Protein AF-A0A8T1C5G7-F1 (afdb_monomer_lite)

Structure (mmCIF, N/CA/C/O backbone):
data_AF-A0A8T1C5G7-F1
#
_entry.id   AF-A0A8T1C5G7-F1
#
loop_
_atom_site.group_PDB
_atom_site.id
_atom_site.type_symbol
_atom_site.label_atom_id
_atom_site.label_alt_id
_atom_site.label_comp_id
_atom_site.label_asym_id
_atom_site.label_entity_id
_atom_site.label_seq_id
_atom_site.pdbx_PDB_ins_code
_atom_site.Cartn_x
_atom_site.Cartn_y
_atom_site.Cartn_z
_atom_site.occupancy
_atom_site.B_iso_or_equiv
_atom_site.auth_seq_id
_atom_site.auth_comp_id
_atom_site.auth_asym_id
_atom_site.auth_atom_id
_atom_site.pdbx_PDB_model_num
ATOM 1 N N . MET A 1 1 ? -38.958 5.835 19.592 1.00 33.19 1 MET A N 1
ATOM 2 C CA . MET A 1 1 ? -38.028 5.101 20.479 1.00 33.19 1 MET A CA 1
ATOM 3 C C . MET A 1 1 ? -36.846 4.658 19.629 1.00 33.19 1 MET A C 1
ATOM 5 O O . MET A 1 1 ? -37.070 3.927 18.679 1.00 33.19 1 MET A O 1
ATOM 9 N N . LYS A 1 2 ? -35.632 5.183 19.847 1.00 37.47 2 LYS A N 1
ATOM 10 C CA . LYS A 1 2 ? -34.454 4.750 19.075 1.00 37.47 2 LYS A CA 1
ATOM 11 C C . LYS A 1 2 ? -33.848 3.539 19.774 1.00 37.47 2 LYS A C 1
ATOM 13 O O . LYS A 1 2 ? -33.311 3.674 20.871 1.00 37.47 2 LYS A O 1
ATOM 18 N N . GLU A 1 3 ? -33.999 2.379 19.153 1.00 37.53 3 GLU A N 1
ATOM 19 C CA . GLU A 1 3 ? -33.389 1.130 19.592 1.00 37.53 3 GLU A CA 1
ATOM 20 C C . GLU A 1 3 ? -31.866 1.310 19.680 1.00 37.53 3 GLU A C 1
ATOM 22 O O . GLU A 1 3 ? -31.221 1.815 18.754 1.00 37.53 3 GLU A O 1
ATOM 27 N N . ARG A 1 4 ? -31.284 0.973 20.836 1.00 48.72 4 ARG A N 1
ATOM 28 C CA . ARG A 1 4 ? -29.832 1.007 21.019 1.00 48.72 4 ARG A CA 1
ATOM 29 C C . ARG A 1 4 ? -29.262 -0.206 20.305 1.00 48.72 4 ARG A C 1
ATOM 31 O O . ARG A 1 4 ? -29.322 -1.306 20.837 1.00 48.72 4 ARG A O 1
ATOM 38 N N . VAL A 1 5 ? -28.685 0.013 19.125 1.00 45.19 5 VAL A N 1
ATOM 39 C CA . VAL A 1 5 ? -27.825 -0.970 18.454 1.00 45.19 5 VAL A CA 1
ATOM 40 C C . VAL A 1 5 ? -26.852 -1.540 19.490 1.00 45.19 5 VAL A C 1
ATOM 42 O O . VAL A 1 5 ? -26.030 -0.799 20.040 1.00 45.19 5 VAL A O 1
ATOM 45 N N . SER A 1 6 ? -26.970 -2.838 19.774 1.00 52.84 6 SER A N 1
ATOM 46 C CA . SER A 1 6 ? -26.134 -3.568 20.724 1.00 52.84 6 SER A CA 1
ATOM 47 C C . SER A 1 6 ? -24.713 -3.675 20.175 1.00 52.84 6 SER A C 1
ATOM 49 O O . SER A 1 6 ? -24.333 -4.642 19.517 1.00 52.84 6 SER A O 1
ATOM 51 N N . ARG A 1 7 ? -23.918 -2.630 20.401 1.00 58.03 7 ARG A N 1
ATOM 52 C CA . ARG A 1 7 ? -22.477 -2.655 20.147 1.00 58.03 7 ARG A CA 1
ATOM 53 C C . ARG A 1 7 ? -21.821 -3.484 21.244 1.00 58.03 7 ARG A C 1
ATOM 55 O O . ARG A 1 7 ? -22.152 -3.301 22.413 1.00 58.03 7 ARG A O 1
ATOM 62 N N . GLN A 1 8 ? -20.878 -4.346 20.867 1.00 60.59 8 GLN A N 1
ATOM 63 C CA . GLN A 1 8 ? -20.140 -5.174 21.819 1.00 60.59 8 GLN A CA 1
ATOM 64 C C . GLN A 1 8 ? -19.557 -4.329 22.976 1.00 60.59 8 GLN A C 1
ATOM 66 O O . GLN A 1 8 ? -19.162 -3.168 22.757 1.00 60.59 8 GLN A O 1
ATOM 71 N N . PRO A 1 9 ? -19.536 -4.876 24.207 1.00 62.06 9 PRO A N 1
ATOM 72 C CA . PRO A 1 9 ? -18.956 -4.201 25.359 1.00 62.06 9 PRO A CA 1
ATOM 73 C C . PRO A 1 9 ? -17.463 -3.908 25.120 1.00 62.06 9 PRO A C 1
ATOM 75 O O . PRO A 1 9 ? -16.814 -4.613 24.343 1.00 62.06 9 PRO A O 1
ATOM 78 N N . PRO A 1 10 ? -16.902 -2.852 25.739 1.00 67.19 10 PRO A N 1
ATOM 79 C CA . PRO A 1 10 ? -15.480 -2.544 25.607 1.00 67.19 10 PRO A CA 1
ATOM 80 C C . PRO A 1 10 ? -14.621 -3.745 26.025 1.00 67.19 10 PRO A C 1
ATOM 82 O O . PRO A 1 10 ? -14.834 -4.285 27.110 1.00 67.19 10 PRO A O 1
ATOM 85 N N . ARG A 1 11 ? -13.645 -4.136 25.192 1.00 63.62 11 ARG A N 1
ATOM 86 C CA . ARG A 1 11 ? -12.727 -5.255 25.486 1.00 63.62 11 ARG A CA 1
ATOM 87 C C . ARG A 1 11 ? -11.925 -5.032 26.774 1.00 63.62 11 ARG A C 1
ATOM 89 O O . ARG A 1 11 ? -11.707 -5.980 27.514 1.00 63.62 11 ARG A O 1
ATOM 96 N N . ASP A 1 12 ? -11.582 -3.778 27.068 1.00 69.69 12 ASP A N 1
ATOM 97 C CA . ASP A 1 12 ? -10.750 -3.385 28.218 1.00 69.69 12 ASP A CA 1
ATOM 98 C C . ASP A 1 12 ? -11.567 -2.921 29.443 1.00 69.69 12 ASP A C 1
ATOM 100 O O . ASP A 1 12 ? -11.034 -2.312 30.376 1.00 69.69 12 ASP A O 1
ATOM 104 N N . GLY A 1 13 ? -12.882 -3.168 29.430 1.00 70.06 13 GLY A N 1
ATOM 105 C CA . GLY A 1 13 ? -13.799 -2.742 30.483 1.00 70.06 13 GLY A CA 1
ATOM 106 C C . GLY A 1 13 ? -14.150 -1.247 30.463 1.00 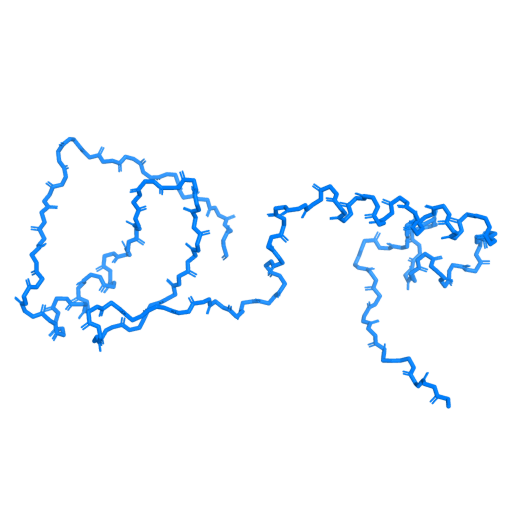70.06 13 GLY A C 1
ATOM 107 O O . GLY A 1 13 ? -13.625 -0.431 29.700 1.00 70.06 13 GLY A O 1
ATOM 108 N N . GLY A 1 14 ? -15.117 -0.877 31.298 1.00 71.94 14 GLY A N 1
ATOM 109 C CA . GLY A 1 14 ? -15.656 0.470 31.417 1.00 71.94 14 GLY A CA 1
ATOM 110 C C . GLY A 1 14 ? -14.648 1.445 32.007 1.00 71.94 14 GLY A C 1
ATOM 111 O O . GLY A 1 14 ? -13.940 1.135 32.959 1.00 71.94 14 GLY A O 1
ATOM 112 N N . PHE A 1 15 ? -14.616 2.666 31.476 1.00 73.06 15 PHE A N 1
ATOM 113 C CA . PHE A 1 15 ? -13.637 3.683 31.872 1.00 73.06 15 PHE A CA 1
ATOM 114 C C . PHE A 1 15 ? -13.674 4.037 33.372 1.00 73.06 15 PHE A C 1
ATOM 116 O O . PHE A 1 15 ? -12.654 4.439 33.914 1.00 73.06 15 PHE A O 1
ATOM 123 N N . VAL A 1 16 ? -14.825 3.862 34.037 1.00 78.62 16 VAL A N 1
ATOM 124 C CA . VAL A 1 16 ? -15.019 4.265 35.441 1.00 78.62 16 VAL A CA 1
ATOM 125 C C . VAL A 1 16 ? -14.688 3.145 36.431 1.00 78.62 16 VAL A C 1
ATOM 127 O O . VAL A 1 16 ? -13.934 3.370 37.367 1.00 78.62 16 VAL A O 1
ATOM 130 N N . CYS A 1 17 ? -15.221 1.935 36.240 1.00 80.94 17 CYS A N 1
ATOM 131 C CA . CYS A 1 17 ? -15.069 0.833 37.205 1.00 80.94 17 CYS A CA 1
ATOM 132 C C . CYS A 1 17 ? -14.508 -0.462 36.598 1.00 80.94 17 CYS A C 1
ATOM 134 O O . CYS A 1 17 ? -14.534 -1.502 37.247 1.00 80.94 17 CYS A O 1
ATOM 136 N N . LYS A 1 18 ? -14.039 -0.419 35.343 1.00 75.50 18 LYS A N 1
ATOM 137 C CA . LYS A 1 18 ? -13.493 -1.565 34.591 1.00 75.50 18 LYS A CA 1
ATOM 138 C C . LYS A 1 18 ? -14.461 -2.740 34.376 1.00 75.50 18 LYS A C 1
ATOM 140 O O . LYS A 1 18 ? -14.053 -3.767 33.850 1.00 75.50 18 LYS A O 1
ATOM 145 N N . GLY A 1 19 ? -15.747 -2.590 34.699 1.00 77.69 19 GLY A N 1
ATOM 146 C CA . GLY A 1 19 ? -16.764 -3.613 34.429 1.00 77.69 19 GLY A CA 1
ATOM 147 C C . GLY A 1 19 ? -17.083 -3.776 32.934 1.00 77.69 19 GLY A C 1
ATOM 148 O O . GLY A 1 19 ? -16.733 -2.907 32.137 1.00 77.69 19 GLY A O 1
ATOM 149 N N . PRO A 1 20 ? -17.784 -4.847 32.520 1.00 80.19 20 PRO A N 1
ATOM 150 C CA . PRO A 1 20 ? -18.085 -5.148 31.113 1.00 80.19 20 PRO A CA 1
ATOM 151 C C . PRO A 1 20 ? -19.221 -4.274 30.544 1.00 80.19 20 PRO A C 1
ATOM 153 O O . PRO A 1 20 ? -20.165 -4.757 29.927 1.00 80.19 20 PRO A O 1
ATOM 156 N N . HIS A 1 21 ? -19.160 -2.965 30.772 1.00 78.88 21 HIS A N 1
ATOM 157 C CA . HIS A 1 21 ? -20.143 -1.980 30.337 1.00 78.88 21 HIS A CA 1
ATOM 158 C C . HIS A 1 21 ? -19.442 -0.674 29.962 1.00 78.88 21 HIS A C 1
ATOM 160 O O . HIS A 1 21 ? -18.305 -0.401 30.347 1.00 78.88 21 HIS A O 1
ATOM 166 N N . ARG A 1 22 ? -20.113 0.173 29.184 1.00 78.31 22 ARG A N 1
ATOM 167 C CA . ARG A 1 22 ? -19.567 1.489 28.829 1.00 78.31 22 ARG A CA 1
ATOM 168 C C . ARG A 1 22 ? -19.661 2.437 30.018 1.00 78.31 22 ARG A C 1
ATOM 170 O O . ARG A 1 22 ? -20.571 2.324 30.825 1.00 78.31 22 ARG A O 1
ATOM 177 N N . ALA A 1 23 ? -18.783 3.439 30.072 1.00 81.38 23 ALA A N 1
ATOM 178 C CA . ALA A 1 23 ? -18.792 4.449 31.136 1.00 81.38 23 ALA A CA 1
ATOM 179 C C . ALA A 1 23 ? -20.183 5.081 31.362 1.00 81.38 23 ALA A C 1
ATOM 181 O O . ALA A 1 23 ? -20.600 5.245 32.501 1.00 81.38 23 ALA A O 1
ATOM 182 N N . ALA A 1 24 ? -20.939 5.340 30.287 1.00 75.12 24 ALA A N 1
ATOM 183 C CA . ALA A 1 24 ? -22.297 5.893 30.356 1.00 75.12 24 ALA A CA 1
ATOM 184 C C . ALA A 1 24 ? -23.326 4.964 31.037 1.00 75.12 24 ALA A C 1
ATOM 186 O O . ALA A 1 24 ? -24.324 5.432 31.578 1.00 75.12 24 ALA A O 1
ATOM 187 N N . GLU A 1 25 ? -23.080 3.657 31.016 1.00 78.38 25 GLU A N 1
ATOM 188 C CA . GLU A 1 25 ? -23.961 2.607 31.541 1.00 78.38 25 G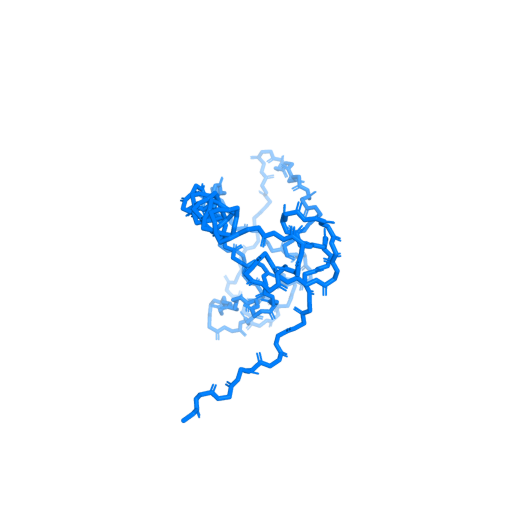LU A CA 1
ATOM 189 C C . GLU A 1 25 ? -23.441 2.049 32.871 1.00 78.38 25 GLU A C 1
ATOM 191 O O . GLU A 1 25 ? -23.941 1.044 33.362 1.00 78.38 25 GLU A O 1
ATOM 196 N N . CYS A 1 26 ? -22.445 2.707 33.473 1.00 80.44 26 CYS A N 1
ATOM 197 C CA . CYS A 1 26 ? -21.865 2.268 34.730 1.00 80.44 26 CYS A CA 1
ATOM 198 C C . CYS A 1 26 ? -22.892 2.350 35.874 1.00 80.44 26 CYS A C 1
ATOM 200 O O . CYS A 1 26 ? -23.384 3.449 36.158 1.00 80.44 26 CYS A O 1
ATOM 202 N N . PRO A 1 27 ? -23.231 1.225 36.535 1.00 79.88 27 PRO A N 1
ATOM 203 C CA . PRO A 1 27 ? -24.187 1.215 37.639 1.00 79.88 27 PRO A CA 1
ATOM 204 C C . PRO A 1 27 ? -23.581 1.768 38.934 1.00 79.88 27 PRO A C 1
ATOM 206 O O . PRO A 1 27 ? -24.313 2.214 39.808 1.00 79.88 27 PRO A O 1
ATOM 209 N N . THR A 1 28 ? -22.251 1.769 39.050 1.00 81.06 28 THR A N 1
ATOM 210 C CA . THR A 1 28 ? -21.518 2.220 40.240 1.00 81.06 28 THR A CA 1
ATOM 211 C C . THR A 1 28 ? -21.036 3.669 40.150 1.00 81.06 28 THR A C 1
ATOM 213 O O . THR A 1 28 ? -20.493 4.183 41.121 1.00 81.06 28 THR A O 1
ATOM 216 N N . ALA A 1 29 ? -21.223 4.334 39.004 1.00 81.00 29 ALA A N 1
ATOM 217 C CA . ALA A 1 29 ? -20.773 5.707 38.786 1.00 81.00 29 ALA A CA 1
ATOM 218 C C . ALA A 1 29 ? -21.897 6.727 38.988 1.00 81.00 29 ALA A C 1
ATOM 220 O O . ALA A 1 29 ? -23.014 6.540 38.492 1.00 81.00 29 ALA A O 1
ATOM 221 N N . THR A 1 30 ? -21.568 7.855 39.616 1.00 86.31 30 THR A N 1
ATOM 222 C CA . THR A 1 30 ? -22.443 9.032 39.673 1.00 86.31 30 THR A CA 1
ATOM 223 C C . THR A 1 30 ? -22.568 9.688 38.294 1.00 86.31 30 THR A C 1
ATOM 225 O O . THR A 1 30 ? -21.754 9.459 37.395 1.00 86.31 30 THR A O 1
ATOM 228 N N . ASN A 1 31 ? -23.590 10.525 38.096 1.00 82.44 31 ASN A N 1
ATOM 229 C CA . ASN A 1 31 ? -23.764 11.249 36.829 1.00 82.44 31 ASN A CA 1
ATOM 230 C C . ASN A 1 31 ? -22.560 12.147 36.502 1.00 82.44 31 ASN A C 1
ATOM 232 O O . ASN A 1 31 ? -22.139 12.195 35.349 1.00 82.44 31 ASN A O 1
ATOM 236 N N . GLU A 1 32 ? -21.959 12.767 37.516 1.00 83.50 32 GLU A N 1
ATOM 237 C CA . GLU A 1 32 ? -20.749 13.586 37.382 1.00 83.50 32 GLU A CA 1
ATOM 238 C C . GLU A 1 32 ? -19.558 12.750 36.899 1.00 83.50 32 GLU A C 1
ATOM 240 O O . GLU A 1 32 ? -18.882 13.117 35.941 1.00 83.50 32 GLU A O 1
ATOM 245 N N . GLN A 1 33 ? -19.353 11.560 37.473 1.00 82.38 33 GLN A N 1
ATOM 246 C CA . GLN A 1 33 ? -18.292 10.640 37.046 1.00 82.38 33 GLN A CA 1
ATOM 247 C C . GLN A 1 33 ? -18.499 10.137 35.611 1.00 82.38 33 GLN A C 1
ATOM 249 O O . GLN A 1 33 ? -17.535 9.940 34.867 1.00 82.38 33 GLN A O 1
ATOM 254 N N . LYS A 1 34 ? -19.755 9.939 35.193 1.00 84.00 34 LYS A N 1
ATOM 255 C CA . LYS A 1 34 ? -20.095 9.569 33.810 1.00 84.00 34 LYS A CA 1
ATOM 256 C C . LYS A 1 34 ? -19.811 10.707 32.835 1.00 84.00 34 LYS A C 1
ATOM 258 O O . LYS A 1 34 ? -19.329 10.449 31.729 1.00 84.00 34 LYS A O 1
ATOM 263 N N . GLU A 1 35 ? -20.119 11.942 33.223 1.00 84.88 35 GLU A N 1
ATOM 264 C CA . GLU A 1 35 ? -19.856 13.120 32.401 1.00 84.88 35 GLU A CA 1
ATOM 265 C C . GLU A 1 35 ? -18.353 13.368 32.256 1.00 84.88 35 GLU A C 1
ATOM 267 O O . GLU A 1 35 ? -17.872 13.541 31.135 1.00 84.88 35 GLU A O 1
ATOM 272 N N . GLU A 1 36 ? -17.601 13.284 33.351 1.00 85.88 36 GLU A N 1
ATOM 273 C CA . GLU A 1 36 ? -16.149 13.447 33.332 1.00 85.88 36 GLU A CA 1
ATOM 274 C C . GLU A 1 36 ? -15.481 12.371 32.468 1.00 85.88 36 GLU A C 1
ATOM 276 O O . GLU A 1 36 ? -14.709 12.677 31.559 1.00 85.88 36 GLU A O 1
ATOM 281 N N . ALA A 1 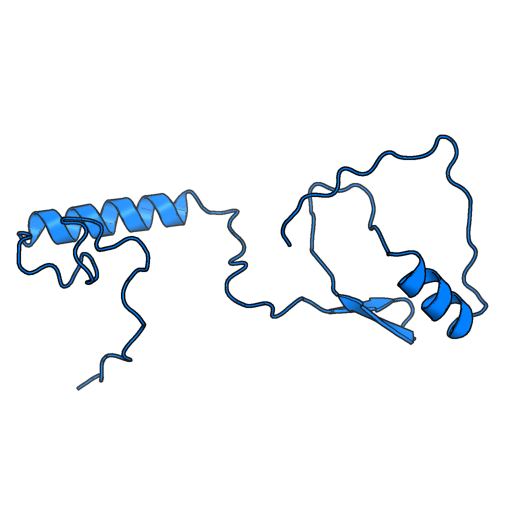37 ? -15.879 11.104 32.625 1.00 83.25 37 ALA A N 1
ATOM 282 C CA . ALA A 1 37 ? -15.401 10.022 31.766 1.00 83.25 37 ALA A CA 1
ATOM 283 C C . ALA A 1 37 ? -15.693 10.279 30.276 1.00 83.25 37 ALA A C 1
ATOM 285 O O . ALA A 1 37 ? -14.877 9.953 29.410 1.00 83.25 37 ALA A O 1
ATOM 286 N N . ARG A 1 38 ? -16.845 10.882 29.951 1.00 83.12 38 ARG A N 1
ATOM 287 C CA . ARG A 1 38 ? -17.182 11.269 28.575 1.00 83.12 38 ARG A CA 1
ATOM 288 C C . ARG A 1 38 ? -16.285 12.401 28.076 1.00 83.12 38 ARG A C 1
ATOM 290 O O . ARG A 1 38 ? -15.843 12.324 26.929 1.00 83.12 38 ARG A O 1
ATOM 297 N N . ARG A 1 39 ? -16.017 13.418 28.901 1.00 84.69 39 ARG A N 1
ATOM 298 C CA . ARG A 1 39 ? -15.131 14.545 28.563 1.00 84.69 39 ARG A CA 1
ATOM 299 C C . ARG A 1 39 ? -13.706 14.066 28.311 1.00 84.69 39 ARG A C 1
ATOM 301 O O . ARG A 1 39 ? -13.165 14.343 27.243 1.00 84.69 39 ARG A O 1
ATOM 308 N N . VAL A 1 40 ? -13.148 13.257 29.210 1.00 83.56 40 VAL A N 1
ATOM 309 C CA . VAL A 1 40 ? -11.802 12.679 29.066 1.00 83.56 40 VAL A CA 1
ATOM 310 C C . VAL A 1 40 ? -11.708 11.802 27.817 1.00 83.56 40 VAL A C 1
ATOM 312 O O . VAL A 1 40 ? -10.760 11.923 27.042 1.00 83.56 40 VAL A O 1
ATOM 315 N N . LEU A 1 41 ? -12.711 10.957 27.553 1.00 80.88 41 LEU A N 1
ATOM 316 C CA . LEU A 1 41 ? -12.716 10.112 26.357 1.00 80.88 41 LEU A CA 1
ATOM 317 C C . LEU A 1 41 ? -12.833 10.937 25.065 1.00 80.88 41 LEU A C 1
ATOM 319 O O . LEU A 1 41 ? -12.213 10.593 24.058 1.00 80.88 41 LEU A O 1
ATOM 323 N N . ALA A 1 42 ? -13.610 12.024 25.081 1.00 80.06 42 ALA A N 1
ATOM 324 C CA . ALA A 1 42 ? -13.718 12.948 23.957 1.00 80.06 42 ALA A CA 1
ATOM 325 C C . ALA A 1 42 ? -12.400 13.699 23.716 1.00 80.06 42 ALA A C 1
ATOM 327 O O . ALA A 1 42 ? -11.949 13.758 22.575 1.00 80.06 42 ALA A O 1
ATOM 328 N N . ALA A 1 43 ? -11.738 14.177 24.772 1.00 81.12 43 ALA A N 1
ATOM 329 C CA . ALA A 1 43 ? -10.426 14.815 24.693 1.00 81.12 43 ALA A CA 1
ATOM 330 C C . ALA A 1 43 ? -9.351 13.847 24.174 1.00 81.12 43 ALA A C 1
ATOM 332 O O . ALA A 1 43 ? -8.576 14.195 23.288 1.00 81.12 43 ALA A O 1
ATOM 333 N N . HIS A 1 44 ? -9.357 12.593 24.633 1.00 74.62 44 HIS A N 1
ATOM 334 C CA . HIS A 1 44 ? -8.443 11.564 24.136 1.00 74.62 44 HIS A CA 1
ATOM 335 C C . HIS A 1 44 ? -8.706 11.211 22.659 1.00 74.62 44 HIS A C 1
ATOM 337 O O . HIS A 1 44 ? -7.783 10.842 21.930 1.00 74.62 44 HIS A O 1
ATOM 343 N N . ARG A 1 45 ? -9.957 11.301 22.192 1.00 69.81 45 ARG A N 1
ATOM 344 C CA . ARG A 1 45 ? -10.298 11.143 20.767 1.00 69.81 45 ARG A CA 1
ATOM 345 C C . ARG A 1 45 ? -9.871 12.354 19.943 1.00 69.81 45 ARG A C 1
ATOM 347 O O . ARG A 1 45 ? -9.300 12.165 18.880 1.00 69.81 45 ARG A O 1
ATOM 354 N N . ALA A 1 46 ? -10.068 13.566 20.456 1.00 69.62 46 ALA A N 1
ATOM 355 C CA . ALA A 1 46 ? -9.615 14.799 19.815 1.00 69.62 46 ALA A CA 1
ATOM 356 C C . ALA A 1 46 ? -8.078 14.874 19.730 1.00 69.62 46 ALA A C 1
ATOM 358 O O . ALA A 1 46 ? -7.537 15.273 18.710 1.00 69.62 46 ALA A O 1
ATOM 359 N N . GLY A 1 47 ? -7.351 14.401 20.747 1.00 61.69 47 GLY A N 1
ATOM 360 C CA . GLY A 1 47 ? -5.889 14.261 20.692 1.00 61.69 47 GLY A CA 1
ATOM 361 C C . GLY A 1 47 ? -5.410 13.161 19.734 1.00 61.69 47 GLY A C 1
ATOM 362 O O . GLY A 1 47 ? -4.270 13.182 19.277 1.00 61.69 47 GLY A O 1
ATOM 363 N N . ARG A 1 48 ? -6.291 12.222 19.367 1.00 59.69 48 ARG A N 1
ATOM 364 C CA . ARG A 1 48 ? -6.060 11.188 18.347 1.00 59.69 48 ARG A CA 1
ATOM 365 C C . ARG A 1 48 ? -6.399 11.675 16.933 1.00 59.69 48 ARG A C 1
ATOM 367 O O . ARG A 1 48 ? -6.829 10.886 16.101 1.00 59.69 48 ARG A O 1
ATOM 374 N N . LEU A 1 49 ? -6.109 12.940 16.616 1.00 54.72 49 LEU A N 1
ATOM 375 C CA . LEU A 1 49 ? -6.267 13.521 15.271 1.00 54.72 49 LEU A CA 1
ATOM 376 C C . LEU A 1 49 ? -5.489 12.772 14.160 1.00 54.72 49 LEU A C 1
ATOM 378 O O . LEU A 1 49 ? -5.674 13.064 12.985 1.00 54.72 49 LEU A O 1
ATOM 382 N N . LYS A 1 50 ? -4.619 11.815 14.521 1.00 54.44 50 LYS A N 1
ATOM 383 C CA . LYS A 1 50 ? -3.859 10.956 13.597 1.00 54.44 50 LYS A CA 1
ATOM 384 C C . LYS A 1 50 ? -4.198 9.465 13.686 1.00 54.44 50 LYS A C 1
ATOM 386 O O . LYS A 1 50 ? -3.525 8.661 13.050 1.00 54.44 50 LYS A O 1
ATOM 391 N N . HIS A 1 51 ? -5.190 9.067 14.485 1.00 48.41 51 HIS A N 1
ATOM 392 C CA . HIS A 1 51 ? -5.607 7.668 14.501 1.00 48.41 51 HIS A CA 1
ATOM 393 C C . HIS A 1 51 ? -6.585 7.443 13.351 1.00 48.41 51 HIS A C 1
ATOM 395 O O . HIS A 1 51 ? -7.789 7.643 13.499 1.00 48.41 51 HIS A O 1
ATOM 401 N N . ILE A 1 52 ? -6.048 7.036 12.200 1.00 50.38 52 ILE A N 1
ATOM 402 C CA . ILE A 1 52 ? -6.830 6.253 11.249 1.00 50.38 52 ILE A CA 1
ATOM 403 C C . ILE A 1 52 ? -7.292 5.032 12.040 1.00 50.38 52 ILE A C 1
ATOM 405 O O . ILE A 1 52 ? -6.467 4.295 12.582 1.00 50.38 52 ILE A O 1
ATOM 409 N N . ASP A 1 53 ? -8.605 4.870 12.186 1.00 44.09 53 ASP A N 1
ATOM 410 C CA . ASP A 1 53 ? -9.162 3.615 12.664 1.00 44.09 53 ASP A CA 1
ATOM 411 C C . ASP A 1 53 ? -8.668 2.533 11.694 1.00 44.09 53 ASP A C 1
ATOM 413 O O . ASP A 1 53 ? -9.177 2.388 10.592 1.00 44.09 53 ASP A O 1
ATOM 417 N N . THR A 1 54 ? -7.691 1.735 12.121 1.00 47.69 54 THR A N 1
ATOM 418 C CA . THR A 1 54 ? -7.460 0.374 11.601 1.00 47.69 54 THR A CA 1
ATOM 419 C C . THR A 1 54 ? -8.581 -0.575 12.063 1.00 47.69 54 THR A C 1
ATOM 421 O O . THR A 1 54 ? -8.489 -1.798 11.963 1.00 47.69 54 THR A O 1
ATOM 424 N N . GLY A 1 55 ? -9.678 -0.011 12.584 1.00 40.66 55 GLY A N 1
ATOM 425 C CA . GLY A 1 55 ? -10.952 -0.667 12.791 1.00 40.66 55 GLY A CA 1
ATOM 426 C C . GLY A 1 55 ? -11.541 -1.087 11.452 1.00 40.66 55 GLY A C 1
ATOM 427 O O . GLY A 1 55 ? -12.178 -0.294 10.770 1.00 40.66 55 GLY A O 1
ATOM 428 N N . ALA A 1 56 ? -11.352 -2.370 11.161 1.00 43.50 56 ALA A N 1
ATOM 429 C CA . ALA A 1 56 ? -11.677 -3.068 9.929 1.00 43.50 56 ALA A CA 1
ATOM 430 C C . ALA A 1 56 ? -10.712 -2.760 8.780 1.00 43.50 56 ALA A C 1
ATOM 432 O O . ALA A 1 56 ? -10.625 -1.653 8.261 1.00 43.50 56 ALA A O 1
ATOM 433 N N . VAL A 1 57 ? -10.046 -3.833 8.364 1.00 47.75 57 VAL A N 1
ATOM 434 C CA . VAL A 1 57 ? -9.425 -4.080 7.065 1.00 47.75 57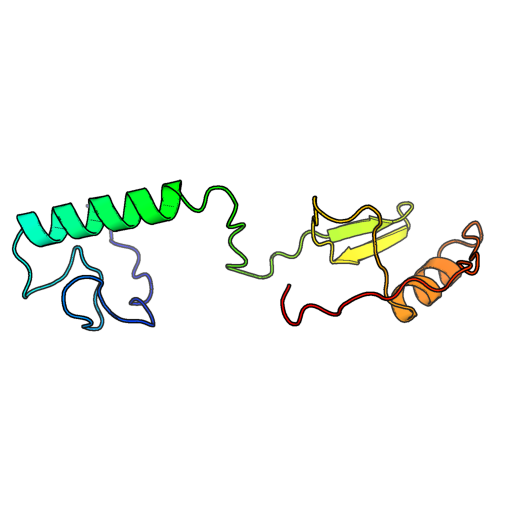 VAL A CA 1
ATOM 435 C C . VAL A 1 57 ? -10.457 -3.835 5.952 1.00 47.75 57 VAL A C 1
ATOM 437 O O . VAL A 1 57 ? -10.918 -4.752 5.287 1.00 47.75 57 VAL A O 1
ATOM 440 N N . SER A 1 58 ? -10.87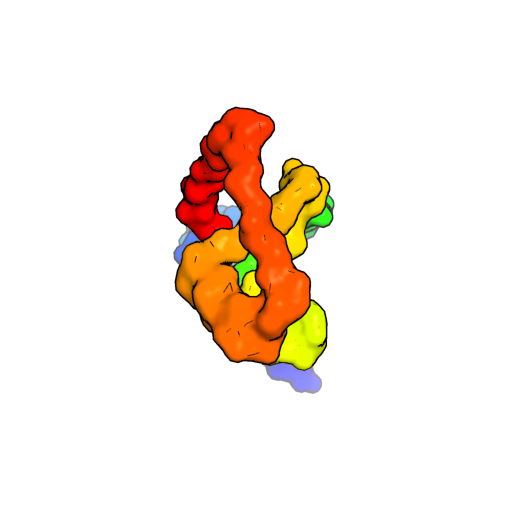2 -2.592 5.752 1.00 50.88 58 SER A N 1
ATOM 441 C CA . SER A 1 58 ? -11.245 -2.120 4.429 1.00 50.88 58 SER A CA 1
ATOM 442 C C . SER A 1 58 ? -9.976 -1.486 3.888 1.00 50.88 58 SER A C 1
ATOM 444 O O . SER A 1 58 ? -9.829 -0.265 3.870 1.00 50.88 58 SER A O 1
ATOM 446 N N . GLY A 1 59 ? -8.995 -2.351 3.603 1.00 61.34 59 GLY A N 1
ATOM 447 C CA . GLY A 1 59 ? -7.724 -1.954 3.020 1.00 61.34 59 GLY A CA 1
ATOM 448 C C . GLY A 1 59 ? -8.032 -1.146 1.775 1.00 61.34 59 GLY A C 1
ATOM 449 O O . GLY A 1 59 ? -8.756 -1.617 0.900 1.00 61.34 59 GLY A O 1
ATOM 450 N N . HIS A 1 60 ? -7.556 0.094 1.738 1.00 75.12 60 HIS A N 1
ATOM 451 C CA . HIS A 1 60 ? -7.672 0.881 0.524 1.00 75.12 60 HIS A CA 1
ATOM 452 C C . HIS A 1 60 ? -6.925 0.096 -0.549 1.00 75.12 60 HIS A C 1
ATOM 454 O O . HIS A 1 60 ? -5.797 -0.321 -0.306 1.00 75.12 60 HIS A O 1
ATOM 460 N N . THR A 1 61 ? -7.551 -0.181 -1.683 1.00 87.75 61 THR A N 1
ATOM 461 C CA . THR A 1 61 ? -6.851 -0.748 -2.831 1.00 87.75 61 THR A CA 1
ATOM 462 C C . THR A 1 61 ? -6.455 0.378 -3.774 1.00 87.75 61 THR A C 1
ATOM 464 O O . THR A 1 61 ? -7.098 1.429 -3.826 1.00 87.75 61 THR A O 1
ATOM 467 N N . VAL A 1 62 ? -5.353 0.190 -4.490 1.00 89.69 62 VAL A N 1
ATOM 468 C CA . VAL A 1 62 ? -4.929 1.084 -5.568 1.00 89.69 62 VAL A CA 1
ATOM 469 C C . VAL A 1 62 ? -4.611 0.250 -6.796 1.00 89.69 62 VAL A C 1
ATOM 471 O O . VAL A 1 62 ? -4.035 -0.831 -6.683 1.00 89.69 62 VAL A O 1
ATOM 474 N N . THR A 1 63 ? -4.975 0.752 -7.972 1.00 93.62 63 THR A N 1
ATOM 475 C CA . THR A 1 63 ? -4.652 0.099 -9.239 1.00 93.62 63 THR A CA 1
ATOM 476 C C . THR A 1 63 ? -3.377 0.703 -9.819 1.00 93.62 63 THR A C 1
ATOM 478 O O . THR A 1 63 ? -3.364 1.856 -10.251 1.00 93.62 63 THR A O 1
ATOM 481 N N . ILE A 1 64 ? -2.296 -0.072 -9.841 1.00 93.38 64 ILE A N 1
ATOM 482 C CA . ILE A 1 64 ? -1.019 0.317 -10.444 1.00 93.38 64 ILE A CA 1
ATOM 483 C C . ILE A 1 64 ? -1.135 0.172 -11.959 1.00 93.38 64 ILE A C 1
ATOM 485 O O . ILE A 1 64 ? -1.552 -0.875 -12.457 1.00 93.38 64 ILE A O 1
ATOM 489 N N . ASN A 1 65 ? -0.795 1.242 -12.682 1.00 92.12 65 ASN A N 1
ATOM 490 C CA . ASN A 1 65 ? -0.847 1.331 -14.146 1.00 92.12 65 ASN A CA 1
ATOM 491 C C . ASN A 1 65 ? -2.199 0.916 -14.768 1.00 92.12 65 ASN A C 1
ATOM 493 O O . ASN A 1 65 ? -2.268 0.599 -15.949 1.00 92.12 65 ASN A O 1
ATOM 497 N N . GLY A 1 66 ? -3.285 0.898 -13.987 1.00 93.00 66 GLY A N 1
ATOM 498 C CA . GLY A 1 66 ? -4.595 0.413 -14.436 1.00 93.00 66 GLY A CA 1
ATOM 499 C C . GLY A 1 66 ? -4.704 -1.109 -14.620 1.00 93.00 66 GLY A C 1
ATOM 500 O O . GLY A 1 66 ? -5.757 -1.567 -15.053 1.00 93.00 66 GLY A O 1
ATOM 501 N N . VAL A 1 67 ? -3.664 -1.886 -14.292 1.00 94.62 67 VAL A N 1
ATOM 502 C CA . VAL A 1 67 ? -3.608 -3.334 -14.574 1.00 94.62 67 VAL A CA 1
ATOM 503 C C . VAL A 1 67 ? -3.561 -4.218 -13.330 1.00 94.62 67 VAL A C 1
ATOM 505 O O . VAL A 1 67 ? -4.069 -5.333 -13.383 1.00 94.62 67 VAL A O 1
ATOM 508 N N . LEU A 1 68 ? -2.987 -3.741 -12.220 1.00 92.44 68 LEU A N 1
ATOM 509 C CA . LEU A 1 68 ? -2.826 -4.534 -10.999 1.00 92.44 68 LEU A CA 1
ATOM 510 C C . LEU A 1 68 ? -3.423 -3.810 -9.793 1.00 92.44 68 LEU A C 1
ATOM 512 O O . LEU A 1 68 ? -2.938 -2.749 -9.403 1.00 92.44 68 LEU A O 1
ATOM 516 N N . GLU A 1 69 ? -4.455 -4.390 -9.187 1.00 93.81 69 GLU A N 1
ATOM 517 C CA . GLU A 1 69 ? -5.022 -3.907 -7.928 1.00 93.81 69 GLU A CA 1
ATOM 518 C C . GLU A 1 69 ? -4.234 -4.471 -6.737 1.00 93.81 69 GLU A C 1
ATOM 520 O O . GLU A 1 69 ? -4.099 -5.684 -6.594 1.00 93.81 69 GLU A O 1
ATOM 525 N N . VAL A 1 70 ? -3.716 -3.597 -5.869 1.00 90.25 70 VAL A N 1
ATOM 526 C CA . VAL A 1 70 ? -2.956 -3.996 -4.674 1.00 90.25 70 VAL A CA 1
ATOM 527 C C . VAL A 1 70 ? -3.483 -3.316 -3.411 1.00 90.25 70 VAL A C 1
ATOM 529 O O . VAL A 1 70 ? -3.988 -2.191 -3.482 1.00 90.25 70 VAL A O 1
ATOM 532 N N . PRO A 1 71 ? -3.331 -3.943 -2.229 1.00 90.38 71 PRO A N 1
ATOM 533 C CA . PRO A 1 71 ? -3.541 -3.268 -0.956 1.00 90.38 71 PRO A CA 1
ATOM 534 C C . PRO A 1 71 ? -2.612 -2.059 -0.810 1.00 90.38 71 PRO A C 1
ATOM 536 O O . PRO A 1 71 ? -1.414 -2.137 -1.081 1.00 90.38 71 PRO A O 1
ATOM 539 N N . PHE A 1 72 ? -3.161 -0.954 -0.325 1.00 86.25 72 PHE A N 1
ATOM 540 C CA . PHE A 1 72 ? -2.478 0.313 -0.142 1.00 86.25 72 PHE A CA 1
ATOM 541 C C . PHE A 1 72 ? -2.650 0.822 1.288 1.00 86.25 72 PHE A C 1
ATOM 543 O O . PHE A 1 72 ? -3.753 0.907 1.833 1.00 86.25 72 PHE A O 1
ATOM 550 N N . CYS A 1 73 ? -1.526 1.210 1.884 1.00 83.62 73 CYS A N 1
ATOM 551 C CA . CYS A 1 73 ? -1.485 1.932 3.142 1.00 83.62 73 CYS A CA 1
ATOM 552 C C . CYS A 1 73 ? -0.931 3.328 2.868 1.00 83.62 73 CYS A C 1
ATOM 554 O O . CYS A 1 73 ? 0.228 3.470 2.480 1.00 83.62 73 CYS A O 1
ATOM 556 N N . ALA A 1 74 ? -1.746 4.357 3.091 1.00 83.50 74 ALA A N 1
ATOM 557 C CA . ALA A 1 74 ? -1.291 5.735 2.992 1.00 83.50 74 ALA A CA 1
ATOM 558 C C . ALA A 1 74 ? -0.320 6.048 4.148 1.00 83.50 74 ALA A C 1
ATOM 560 O O . ALA A 1 74 ? -0.748 6.337 5.265 1.00 83.50 74 ALA A O 1
ATOM 561 N N . ASP A 1 75 ? 0.988 5.985 3.885 1.00 83.25 75 ASP A N 1
ATOM 562 C CA . ASP A 1 75 ? 2.043 6.374 4.829 1.00 83.25 75 ASP A CA 1
ATOM 563 C C . ASP A 1 75 ? 2.595 7.754 4.444 1.00 83.25 75 ASP A C 1
ATOM 565 O O . ASP A 1 75 ? 3.539 7.875 3.668 1.00 83.25 75 ASP A O 1
ATOM 569 N N . SER A 1 76 ? 2.003 8.822 4.991 1.00 83.81 76 SER A N 1
ATOM 570 C CA . SER A 1 76 ? 2.442 10.202 4.724 1.00 83.81 76 SER A CA 1
ATOM 571 C C . SER A 1 76 ? 3.852 10.514 5.243 1.00 83.81 76 SER A C 1
ATOM 573 O O . SER A 1 76 ? 4.354 11.608 5.007 1.00 83.81 76 SER A O 1
ATOM 575 N N . GLY A 1 77 ? 4.452 9.616 6.030 1.00 85.25 77 GLY A N 1
ATOM 576 C CA . GLY A 1 77 ? 5.824 9.742 6.515 1.00 85.25 77 GLY A CA 1
ATOM 577 C C . GLY A 1 77 ? 6.851 9.026 5.639 1.00 85.25 77 GLY A C 1
ATOM 578 O O . GLY A 1 77 ? 8.034 9.064 5.974 1.00 85.25 77 GLY A O 1
ATOM 579 N N . ALA A 1 78 ? 6.423 8.349 4.571 1.00 82.75 78 ALA A N 1
ATOM 580 C CA . ALA A 1 78 ? 7.305 7.642 3.656 1.00 82.75 78 ALA A CA 1
ATOM 581 C C . ALA A 1 78 ? 7.572 8.470 2.392 1.00 82.75 78 ALA A C 1
ATOM 583 O O . ALA A 1 78 ? 6.648 8.939 1.733 1.00 82.75 78 ALA A O 1
ATOM 584 N N . ASP A 1 79 ? 8.844 8.572 2.003 1.00 86.31 79 ASP A N 1
ATOM 585 C CA . ASP A 1 79 ? 9.246 9.217 0.744 1.00 86.31 79 ASP A CA 1
ATOM 586 C C . ASP A 1 79 ? 8.959 8.339 -0.489 1.00 86.31 79 ASP A C 1
ATOM 588 O O . ASP A 1 79 ? 9.150 8.758 -1.630 1.00 86.31 79 ASP A O 1
ATOM 592 N N . SER A 1 80 ? 8.615 7.063 -0.289 1.00 86.94 80 SER A N 1
ATOM 593 C CA . SER A 1 80 ? 8.468 6.078 -1.363 1.00 86.94 80 SER A CA 1
ATOM 594 C C . SER A 1 80 ? 7.507 4.959 -0.968 1.00 86.94 80 SER A C 1
ATOM 596 O O . SER A 1 80 ? 7.463 4.550 0.192 1.00 86.94 80 SER A O 1
ATOM 598 N N . ASN A 1 81 ? 6.785 4.424 -1.954 1.00 88.75 81 ASN A N 1
ATOM 599 C CA . ASN A 1 81 ? 5.960 3.227 -1.791 1.00 88.75 81 ASN A CA 1
ATOM 600 C C . ASN A 1 81 ? 6.821 1.957 -1.824 1.00 88.75 81 ASN A C 1
ATOM 602 O O . ASN A 1 81 ? 7.877 1.925 -2.457 1.00 88.75 81 ASN A O 1
ATOM 606 N N . ILE A 1 82 ? 6.351 0.897 -1.167 1.00 88.88 82 ILE A N 1
ATOM 607 C CA . ILE A 1 82 ? 7.015 -0.409 -1.130 1.00 88.88 82 ILE A CA 1
ATOM 608 C C . ILE A 1 82 ? 6.028 -1.453 -1.642 1.00 88.88 82 ILE A C 1
ATOM 610 O O . ILE A 1 82 ? 4.916 -1.553 -1.130 1.00 88.88 82 ILE A O 1
ATOM 614 N N . LEU A 1 83 ? 6.457 -2.247 -2.619 1.00 90.12 83 LEU A N 1
ATOM 615 C CA . LEU A 1 83 ? 5.727 -3.408 -3.126 1.00 90.12 83 LEU A CA 1
ATOM 616 C C . LEU A 1 83 ? 6.498 -4.680 -2.772 1.00 90.12 83 LEU A C 1
ATOM 618 O O . LEU A 1 83 ? 7.728 -4.663 -2.683 1.00 90.12 83 LEU A O 1
ATOM 622 N N . SER A 1 84 ? 5.790 -5.789 -2.556 1.00 90.62 84 SER A N 1
ATOM 623 C CA . SER A 1 84 ? 6.447 -7.086 -2.386 1.00 90.62 84 SER A CA 1
ATOM 624 C C . SER A 1 84 ? 7.000 -7.587 -3.720 1.00 90.62 84 SER A C 1
ATOM 626 O O . SER A 1 84 ? 6.461 -7.267 -4.779 1.00 90.62 84 SER A O 1
ATOM 628 N N . CYS A 1 85 ? 8.030 -8.437 -3.678 1.00 90.94 85 CYS A N 1
ATOM 629 C CA . CYS A 1 85 ? 8.567 -9.055 -4.895 1.00 90.94 85 CYS A CA 1
ATOM 630 C C . CYS A 1 85 ? 7.482 -9.798 -5.690 1.00 90.94 85 CYS A C 1
ATOM 632 O O . CYS A 1 85 ? 7.426 -9.656 -6.903 1.00 90.94 85 CYS A O 1
ATOM 634 N N . SER A 1 86 ? 6.566 -10.493 -5.006 1.00 92.56 86 SER A N 1
ATOM 635 C CA . SER A 1 86 ? 5.450 -11.195 -5.653 1.00 92.56 86 SER A CA 1
ATOM 636 C C . SER A 1 86 ? 4.533 -10.261 -6.453 1.00 92.56 86 SER A C 1
ATOM 638 O O . SER A 1 86 ? 4.139 -10.598 -7.561 1.00 92.56 86 SER A O 1
ATOM 640 N N . MET A 1 87 ? 4.223 -9.071 -5.922 1.00 93.62 87 MET A N 1
ATOM 641 C CA . MET A 1 87 ? 3.406 -8.075 -6.630 1.00 93.62 87 MET A CA 1
ATOM 642 C C . MET A 1 87 ? 4.161 -7.477 -7.817 1.00 93.62 87 MET A C 1
ATOM 644 O O . MET A 1 87 ? 3.559 -7.173 -8.839 1.00 93.62 87 MET A O 1
ATOM 648 N N . VAL A 1 88 ? 5.480 -7.307 -7.693 1.00 94.19 88 VAL A N 1
ATOM 649 C CA . VAL A 1 88 ? 6.324 -6.818 -8.789 1.00 94.19 88 VAL A CA 1
ATOM 650 C C . VAL A 1 88 ? 6.385 -7.834 -9.931 1.00 94.19 88 VAL A C 1
ATOM 652 O O . VAL A 1 88 ? 6.258 -7.449 -11.088 1.00 94.19 88 VAL A O 1
ATOM 655 N N . GLU A 1 89 ? 6.539 -9.121 -9.623 1.00 94.69 89 GLU A N 1
ATOM 656 C CA . GLU A 1 89 ? 6.521 -10.198 -10.621 1.00 94.69 89 GLU A CA 1
ATOM 657 C C . GLU A 1 89 ? 5.186 -10.246 -11.375 1.00 94.69 89 GLU A C 1
ATOM 659 O O . GLU A 1 89 ? 5.175 -10.307 -12.605 1.00 94.69 89 GLU A O 1
ATOM 664 N N . GLU A 1 90 ? 4.069 -10.147 -10.652 1.00 95.81 90 GLU A N 1
ATOM 665 C CA . GLU A 1 90 ? 2.731 -10.080 -11.243 1.00 95.81 90 GLU A CA 1
ATOM 666 C C . GLU A 1 90 ? 2.558 -8.833 -12.119 1.00 95.81 90 GLU A C 1
ATOM 668 O O . GLU A 1 90 ? 2.100 -8.928 -13.259 1.00 95.81 90 GLU A O 1
ATOM 673 N N . LEU A 1 91 ? 2.998 -7.670 -11.636 1.00 95.69 91 LEU A N 1
ATOM 674 C CA . LEU A 1 91 ? 2.934 -6.425 -12.393 1.00 95.69 91 LEU A CA 1
ATOM 675 C C . LEU A 1 91 ? 3.740 -6.513 -13.697 1.00 95.69 91 LEU A C 1
ATOM 677 O O . LEU A 1 91 ? 3.234 -6.123 -14.743 1.00 95.69 91 LEU A O 1
ATOM 681 N N . CYS A 1 92 ? 4.955 -7.066 -13.660 1.00 95.25 92 CYS A N 1
ATOM 682 C CA . CYS A 1 92 ? 5.786 -7.266 -14.851 1.00 95.25 92 CYS A CA 1
ATOM 683 C C . CYS A 1 92 ? 5.175 -8.273 -15.841 1.00 95.25 92 CYS A C 1
ATOM 685 O O . CYS A 1 92 ? 5.420 -8.185 -17.046 1.00 95.25 92 CYS A O 1
ATOM 687 N N . ALA A 1 93 ? 4.391 -9.240 -15.354 1.00 95.38 93 ALA A N 1
ATOM 688 C CA . ALA A 1 93 ? 3.666 -10.173 -16.212 1.00 95.38 93 ALA A CA 1
ATOM 689 C C . ALA A 1 93 ? 2.481 -9.500 -16.927 1.00 95.38 93 ALA A C 1
ATOM 691 O O . ALA A 1 93 ? 2.204 -9.824 -18.086 1.00 95.38 93 ALA A O 1
ATOM 692 N N . LEU A 1 94 ? 1.804 -8.561 -16.255 1.00 96.44 94 LEU A N 1
ATOM 693 C CA . LEU A 1 94 ? 0.657 -7.820 -16.788 1.00 96.44 94 LEU A CA 1
ATOM 694 C C . LEU A 1 94 ? 1.069 -6.640 -17.681 1.00 96.44 94 LEU A C 1
ATOM 696 O O . LEU A 1 94 ? 0.419 -6.378 -18.693 1.00 96.44 94 LEU A O 1
ATOM 700 N N . ASP A 1 95 ? 2.152 -5.948 -17.336 1.00 94.69 95 ASP A N 1
ATOM 701 C CA . ASP A 1 95 ? 2.635 -4.749 -18.017 1.00 94.69 95 ASP A CA 1
ATOM 702 C C . ASP A 1 95 ? 4.129 -4.863 -18.349 1.00 94.69 95 ASP A C 1
ATOM 704 O O . ASP A 1 95 ? 5.012 -4.731 -17.501 1.00 94.69 95 ASP A O 1
ATOM 708 N N . ARG A 1 96 ? 4.415 -5.060 -19.641 1.00 93.31 96 ARG A N 1
ATOM 709 C CA . ARG A 1 96 ? 5.783 -5.184 -20.169 1.00 93.31 96 ARG A CA 1
ATOM 710 C C . ARG A 1 96 ? 6.539 -3.856 -20.233 1.00 93.31 96 ARG A C 1
ATOM 712 O O . ARG A 1 96 ? 7.724 -3.866 -20.555 1.00 93.31 96 ARG A O 1
ATOM 719 N N . SER A 1 97 ? 5.871 -2.726 -19.992 1.00 94.56 97 SER A N 1
ATOM 720 C CA . SER A 1 97 ? 6.522 -1.412 -19.954 1.00 94.56 97 SER A CA 1
ATOM 721 C C . SER A 1 97 ? 7.242 -1.146 -18.629 1.00 94.56 97 SER A C 1
ATOM 723 O O . SER A 1 97 ? 8.025 -0.201 -18.532 1.00 94.56 97 SER A O 1
ATOM 725 N N . VAL A 1 98 ? 7.009 -1.986 -17.616 1.00 94.25 98 VAL A N 1
ATOM 726 C CA . VAL A 1 98 ? 7.626 -1.854 -16.297 1.00 94.25 98 VAL A CA 1
ATOM 727 C C . VAL A 1 98 ? 9.115 -2.170 -16.367 1.00 94.25 98 VAL A C 1
ATOM 729 O O . VAL A 1 98 ? 9.534 -3.237 -16.812 1.00 94.25 98 VAL A O 1
ATOM 732 N N . VAL A 1 99 ? 9.923 -1.230 -15.880 1.00 93.56 99 VAL A N 1
ATOM 733 C CA . VAL A 1 99 ? 11.379 -1.355 -15.805 1.00 93.56 99 VAL A CA 1
ATOM 734 C C . VAL A 1 99 ? 11.794 -1.440 -14.344 1.00 93.56 99 VAL A C 1
ATOM 736 O O . VAL A 1 99 ? 11.504 -0.545 -13.550 1.00 93.56 99 VAL A O 1
ATOM 739 N N . LEU A 1 100 ? 12.506 -2.510 -13.994 1.00 92.69 100 LEU A N 1
ATOM 740 C CA . LEU A 1 100 ? 13.093 -2.675 -12.669 1.00 92.69 100 LEU A CA 1
ATOM 741 C C . LEU A 1 100 ? 14.497 -2.080 -12.647 1.00 92.69 100 LEU A C 1
ATOM 743 O O . LEU A 1 100 ? 15.352 -2.445 -13.452 1.00 92.69 100 LEU A O 1
ATOM 747 N N . ALA A 1 101 ? 14.732 -1.185 -11.694 1.00 92.19 101 ALA A N 1
ATOM 748 C CA . ALA A 1 101 ? 16.041 -0.616 -11.422 1.00 92.19 101 ALA A CA 1
ATOM 749 C C . ALA A 1 101 ? 16.500 -1.039 -10.026 1.00 92.19 101 ALA A C 1
ATOM 751 O O . ALA A 1 101 ? 15.761 -0.910 -9.047 1.00 92.19 101 ALA A O 1
ATOM 752 N N . VAL A 1 102 ? 17.731 -1.540 -9.937 1.00 90.00 102 VAL A N 1
ATOM 753 C CA . VAL A 1 102 ? 18.361 -1.838 -8.649 1.00 90.00 102 VAL A CA 1
ATOM 754 C C . VAL A 1 102 ? 18.686 -0.517 -7.959 1.00 90.00 102 VAL A C 1
ATOM 756 O O . VAL A 1 102 ? 19.276 0.380 -8.558 1.00 90.00 102 VAL A O 1
ATOM 759 N N . LEU A 1 103 ? 18.284 -0.388 -6.696 1.00 88.50 103 LEU A N 1
ATOM 760 C CA . LEU A 1 103 ? 18.619 0.778 -5.887 1.00 88.50 103 LEU A CA 1
ATOM 761 C C . LEU A 1 103 ? 20.033 0.628 -5.319 1.00 88.50 103 LEU A C 1
ATOM 763 O O . LEU A 1 103 ? 20.291 -0.296 -4.546 1.00 88.50 103 LEU A O 1
ATOM 767 N N . GLU A 1 104 ? 20.915 1.571 -5.651 1.00 88.94 104 GLU A N 1
ATOM 768 C CA . GLU A 1 104 ? 22.235 1.709 -5.033 1.00 88.94 104 GLU A CA 1
ATOM 769 C C . GLU A 1 104 ? 22.323 3.026 -4.238 1.00 88.94 104 GLU A C 1
ATOM 771 O O . GLU A 1 104 ? 22.123 4.100 -4.811 1.00 88.94 104 GLU A O 1
ATOM 776 N N . PRO A 1 105 ? 22.613 2.983 -2.922 1.00 88.62 105 PRO A N 1
ATOM 777 C CA . PRO A 1 105 ? 22.772 1.792 -2.083 1.00 88.62 105 PRO A CA 1
ATOM 778 C C . PRO A 1 105 ? 21.426 1.109 -1.744 1.00 88.62 105 PRO A C 1
ATOM 780 O O . PRO A 1 105 ? 20.370 1.750 -1.814 1.00 88.62 105 PRO A O 1
ATOM 783 N N . PRO A 1 106 ? 21.444 -0.163 -1.294 1.00 86.56 106 PRO A N 1
ATOM 784 C CA . PRO A 1 106 ? 20.249 -0.838 -0.798 1.00 86.56 106 PRO A CA 1
ATOM 785 C C . PRO A 1 106 ? 19.573 -0.046 0.327 1.00 86.56 106 PRO A C 1
ATOM 787 O O . PRO A 1 106 ? 20.205 0.329 1.318 1.00 86.56 106 PRO A O 1
ATOM 790 N N . ARG A 1 107 ? 18.262 0.186 0.206 1.00 84.88 107 ARG A N 1
ATOM 791 C CA . ARG A 1 107 ? 17.473 0.842 1.256 1.00 84.88 107 ARG A CA 1
ATOM 792 C C . ARG A 1 107 ? 17.010 -0.184 2.285 1.00 84.88 107 ARG A C 1
ATOM 794 O O . ARG A 1 107 ? 16.245 -1.092 1.969 1.00 84.88 107 ARG A O 1
ATOM 801 N N . MET A 1 108 ? 17.429 -0.021 3.538 1.00 81.75 108 MET A N 1
ATOM 802 C CA . MET A 1 108 ? 16.889 -0.819 4.639 1.00 81.75 108 MET A CA 1
ATOM 803 C C . MET A 1 108 ? 15.472 -0.359 4.983 1.00 81.75 108 MET A C 1
ATOM 805 O O . MET A 1 108 ? 15.265 0.779 5.402 1.00 81.75 108 MET A O 1
ATOM 809 N N . VAL A 1 109 ? 14.506 -1.265 4.872 1.00 75.62 109 VAL A N 1
ATOM 810 C CA . VAL A 1 109 ? 13.116 -1.015 5.266 1.00 75.62 109 VAL A CA 1
ATOM 811 C C . VAL A 1 109 ? 12.821 -1.717 6.591 1.00 75.62 109 VAL A C 1
ATOM 813 O O . VAL A 1 109 ? 12.999 -2.927 6.732 1.00 75.62 109 VAL A O 1
ATOM 816 N N . LYS A 1 110 ? 12.378 -0.961 7.602 1.00 71.12 110 LYS A N 1
ATOM 817 C CA . LYS A 1 110 ? 11.902 -1.553 8.859 1.00 71.12 110 LYS A CA 1
ATOM 818 C C . LYS A 1 110 ? 10.502 -2.108 8.628 1.00 71.12 110 LYS A C 1
ATOM 820 O O . LYS A 1 110 ? 9.565 -1.341 8.425 1.00 71.12 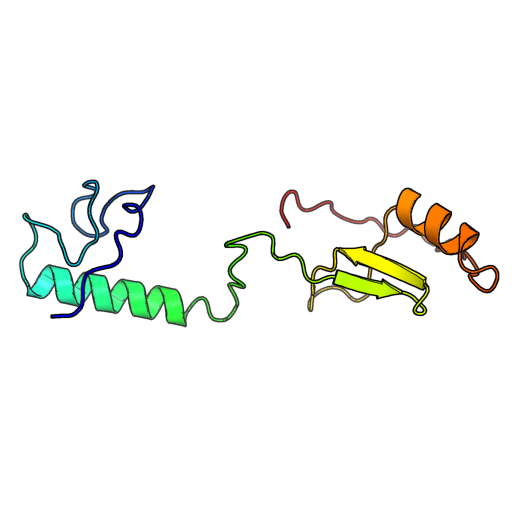110 LYS A O 1
ATOM 825 N N . LYS A 1 111 ? 10.345 -3.431 8.710 1.00 58.59 111 LYS A N 1
ATOM 826 C CA . LYS A 1 111 ? 9.016 -4.048 8.767 1.00 58.59 111 LYS A CA 1
ATOM 827 C C . LYS A 1 111 ? 8.349 -3.629 10.075 1.00 58.59 111 LYS A C 1
ATOM 829 O O . LYS A 1 111 ? 8.744 -4.083 11.146 1.00 58.59 111 LYS A O 1
ATOM 834 N N . ARG A 1 112 ? 7.353 -2.748 9.998 1.00 54.94 112 ARG A N 1
ATOM 835 C CA . ARG A 1 112 ? 6.428 -2.533 11.111 1.00 54.94 112 ARG A CA 1
ATOM 836 C C . ARG A 1 112 ? 5.427 -3.682 11.083 1.00 54.94 112 ARG A C 1
ATOM 838 O O . ARG A 1 112 ? 4.692 -3.844 10.117 1.00 54.94 112 ARG A O 1
ATOM 845 N N . SER A 1 113 ? 5.443 -4.519 12.113 1.00 44.16 113 SER A N 1
ATOM 846 C CA . SER A 1 113 ? 4.426 -5.547 12.326 1.00 44.16 113 SER A CA 1
ATOM 847 C C . SER A 1 113 ? 3.124 -4.867 12.753 1.00 44.16 113 SER A C 1
ATOM 849 O O . SER A 1 113 ? 2.904 -4.709 13.949 1.00 44.16 113 SER A O 1
ATOM 851 N N . SER A 1 114 ? 2.350 -4.374 11.780 1.00 51.78 114 SER A N 1
ATOM 852 C CA . SER A 1 114 ? 0.930 -3.978 11.856 1.00 51.78 114 SER A CA 1
ATOM 853 C C . SER A 1 114 ? 0.656 -2.868 10.835 1.00 51.78 114 SER A C 1
ATOM 855 O O . SER A 1 114 ? 1.019 -1.713 11.065 1.00 51.78 114 SER A O 1
ATOM 857 N N . CYS A 1 115 ? -0.021 -3.218 9.746 1.00 46.62 115 CYS A N 1
ATOM 858 C CA . CYS A 1 115 ? -0.974 -2.373 9.025 1.00 46.62 115 CYS A CA 1
ATOM 859 C C . CYS A 1 115 ? -2.230 -3.222 8.835 1.00 46.62 115 CYS A C 1
ATOM 861 O O . CYS A 1 115 ? -2.051 -4.428 8.543 1.00 46.62 115 CYS A O 1
#

Foldseek 3Di:
DDDPDPDAFDPQAEPQPRHSHHLCPDPPDDPVSSVVSVVVVVVVVVVPPPDPPPVDPPFDWDQDVVFDIDGDDPDPVDPDDDDDPVSVVVCCVRDVVDDDDDDPPDDDDDDDPDD

Secondary structure (DSSP, 8-state):
------PPPPTT--TTT-SSS-GGG-SSS-HHHHHHHHHHHHHHHHHTTT-----S--PEEEEETTTEEEEE---TT-SS----HHHHHHHHHH-TT------SSPPP----S--

Organism: NCBI:txid29920

Radius of gyration: 22.85 Å; chains: 1; bounding box: 61×26×60 Å

Sequence (115 aa):
MKERVSRQPPRDGGFVCKGPHRAAECPTATNEQKEEARRVLAAHRAGRLKHIDTGAVSGHTVTINGVLEVPFCADSGADSNILSCSMVEELCALDRSVVLAVLEPPRMVKKRSSC

pLDDT: mean 76.71, std 16.6, range [33.19, 96.44]